Protein AF-K2CA53-F1 (afdb_monomer_lite)

Sequence (64 aa):
GGCPGKTVLPRVKMMIERGANVIAFASCMKNGNPIGFACPHFLQIESSVKNSIAAEITVLDWTH

Radius of gyration: 11.86 Å; chains: 1; bounding box: 28×23×29 Å

Foldseek 3Di:
DDDVLVCLQVVVVVCVVVPQQEAEAELCQCPVPPVRDHNPCSVVSQVVNVVRDDPSRHYHDYDD

Secondary structure (DSSP, 8-state):
---GGGGHHHHHHHHHHTT-SEEE--HHHHH-TTTT---TTHHHHHHHHHHHS-TTSEEES---

Structure (mmCIF, N/CA/C/O backbone):
data_AF-K2CA53-F1
#
_entry.id   AF-K2CA53-F1
#
loop_
_atom_site.group_PDB
_atom_site.id
_atom_site.type_symbol
_atom_site.label_atom_id
_atom_site.label_alt_id
_atom_site.label_comp_id
_atom_site.label_asym_id
_atom_site.label_entity_id
_atom_site.label_seq_id
_atom_site.pdbx_PDB_ins_code
_atom_site.Cartn_x
_atom_site.Cartn_y
_atom_site.Cartn_z
_atom_site.occupancy
_atom_site.B_iso_or_equiv
_atom_site.auth_seq_id
_atom_site.auth_comp_id
_atom_site.auth_asym_id
_atom_site.auth_atom_id
_atom_site.pdbx_PDB_model_num
ATOM 1 N N . GLY A 1 1 ? 5.883 18.074 -7.258 1.00 52.28 1 GLY A N 1
ATOM 2 C CA . GLY A 1 1 ? 6.251 16.680 -7.569 1.00 52.28 1 GLY A CA 1
ATOM 3 C C . GLY A 1 1 ? 6.891 16.055 -6.349 1.00 52.28 1 GLY A C 1
ATOM 4 O O . GLY A 1 1 ? 7.746 16.688 -5.751 1.00 52.28 1 GLY A O 1
ATOM 5 N N . GLY A 1 2 ? 6.440 14.871 -5.936 1.00 78.19 2 GLY A N 1
ATOM 6 C CA . GLY A 1 2 ? 6.957 14.140 -4.775 1.00 78.19 2 GLY A CA 1
ATOM 7 C C . GLY A 1 2 ? 6.499 12.681 -4.811 1.00 78.19 2 GLY A C 1
ATOM 8 O O . GLY A 1 2 ? 5.554 12.363 -5.531 1.00 78.19 2 GLY A O 1
ATOM 9 N N . CYS A 1 3 ? 7.175 11.798 -4.069 1.00 83.06 3 CYS A N 1
ATOM 10 C CA . CYS A 1 3 ? 6.828 10.373 -4.015 1.00 83.06 3 CYS A CA 1
ATOM 11 C C . CYS A 1 3 ? 5.367 10.184 -3.546 1.00 83.06 3 CYS A C 1
ATOM 13 O O . CYS A 1 3 ? 5.049 10.621 -2.433 1.00 83.06 3 CYS A O 1
ATOM 15 N N . PRO A 1 4 ? 4.495 9.509 -4.328 1.00 81.19 4 PRO A N 1
ATOM 16 C CA . PRO A 1 4 ? 3.102 9.253 -3.945 1.00 81.19 4 PRO A CA 1
ATOM 17 C C . PRO A 1 4 ? 2.955 8.491 -2.623 1.00 81.19 4 PRO A C 1
ATOM 19 O O . PRO A 1 4 ? 1.975 8.685 -1.910 1.00 81.19 4 PRO A O 1
ATOM 22 N N . GLY A 1 5 ? 3.954 7.678 -2.254 1.00 86.25 5 GLY A N 1
ATOM 23 C CA . GLY A 1 5 ? 3.976 6.950 -0.983 1.00 86.25 5 GLY A CA 1
ATOM 24 C C . GLY A 1 5 ? 3.883 7.859 0.246 1.00 86.25 5 GLY A C 1
ATOM 25 O O . GLY A 1 5 ? 3.279 7.475 1.239 1.00 86.25 5 GLY A O 1
ATOM 26 N N . LYS A 1 6 ? 4.381 9.103 0.175 1.00 87.50 6 LYS A N 1
ATOM 27 C CA . LYS A 1 6 ? 4.314 10.051 1.304 1.00 87.50 6 LYS A CA 1
ATOM 28 C C . LYS A 1 6 ? 2.888 10.484 1.649 1.00 87.50 6 LYS A C 1
ATOM 30 O O . LYS A 1 6 ? 2.633 10.887 2.776 1.00 87.50 6 LYS A O 1
ATOM 35 N N . THR A 1 7 ? 1.968 10.428 0.688 1.00 90.88 7 THR A N 1
ATOM 36 C CA . THR A 1 7 ? 0.573 10.860 0.861 1.00 90.88 7 THR A CA 1
ATOM 37 C C . THR A 1 7 ? -0.415 9.697 0.781 1.00 90.88 7 THR A C 1
ATOM 39 O O . THR A 1 7 ? -1.622 9.924 0.697 1.00 90.88 7 THR A O 1
ATOM 42 N N . VAL A 1 8 ? 0.068 8.449 0.837 1.00 93.50 8 VAL A N 1
ATOM 43 C CA . VAL A 1 8 ? -0.775 7.254 0.696 1.00 93.50 8 VAL A CA 1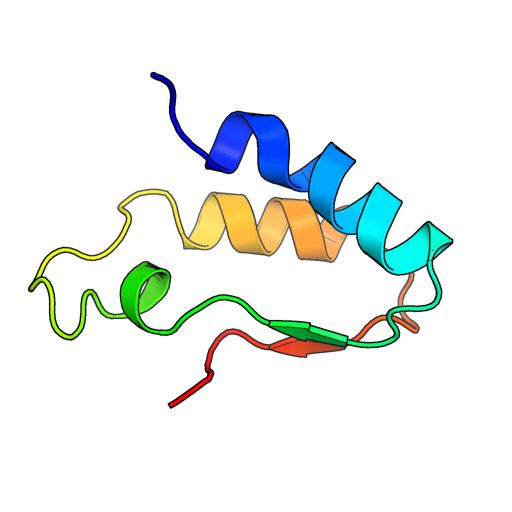
ATOM 44 C C . VAL A 1 8 ? -1.769 7.111 1.852 1.00 93.50 8 VAL A C 1
ATOM 46 O O . VAL A 1 8 ? -2.958 6.946 1.608 1.00 93.50 8 VAL A O 1
ATOM 49 N N . LEU A 1 9 ? -1.318 7.270 3.100 1.00 93.25 9 LEU A N 1
ATOM 50 C CA . LEU A 1 9 ? -2.155 7.118 4.294 1.00 93.25 9 LEU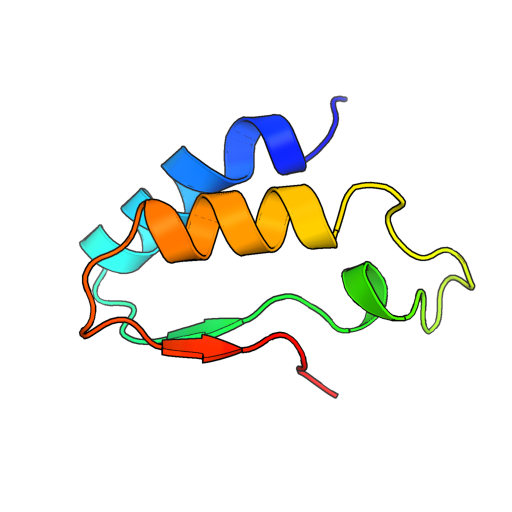 A CA 1
ATOM 51 C C . LEU A 1 9 ? -3.310 8.130 4.361 1.00 93.25 9 LEU A C 1
ATOM 53 O O . LEU A 1 9 ? -4.453 7.692 4.499 1.00 93.25 9 LEU A O 1
ATOM 57 N N . PRO A 1 10 ? -3.087 9.455 4.212 1.00 93.94 10 PRO A N 1
ATOM 58 C CA . PRO A 1 10 ? -4.200 10.402 4.217 1.00 93.94 10 PRO A CA 1
ATOM 59 C C . PRO A 1 10 ? -5.167 10.173 3.047 1.00 93.94 10 PRO A C 1
ATOM 61 O O . PRO A 1 10 ? -6.368 10.376 3.208 1.00 93.94 10 PRO A O 1
ATOM 64 N N . ARG A 1 11 ? -4.685 9.693 1.889 1.00 93.44 11 ARG A N 1
ATOM 65 C CA . ARG A 1 11 ? -5.560 9.320 0.767 1.00 93.44 11 ARG A CA 1
ATOM 66 C C . ARG A 1 11 ? -6.420 8.102 1.081 1.00 93.44 11 ARG A C 1
ATOM 68 O O . ARG A 1 11 ? -7.621 8.159 0.849 1.00 93.44 11 ARG A O 1
ATOM 75 N N . VAL A 1 12 ? -5.831 7.034 1.615 1.00 94.25 12 VAL A N 1
ATOM 76 C CA . VAL A 1 12 ? -6.571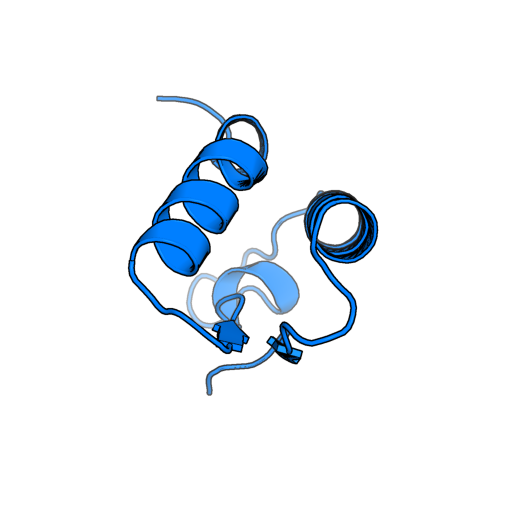 5.821 1.992 1.00 94.25 12 VAL A CA 1
ATOM 77 C C . VAL A 1 12 ? -7.620 6.143 3.053 1.00 94.25 12 VAL A C 1
ATOM 79 O O . VAL A 1 12 ? -8.776 5.764 2.891 1.00 94.25 12 VAL A O 1
ATOM 82 N N . LYS A 1 13 ? -7.260 6.920 4.081 1.00 93.75 13 LYS A N 1
ATOM 83 C CA . LYS A 1 13 ? -8.206 7.350 5.117 1.00 93.75 13 LYS A CA 1
ATOM 84 C C . LYS A 1 13 ? -9.394 8.108 4.523 1.00 93.75 13 LYS A C 1
ATOM 86 O O . LYS A 1 13 ? -10.536 7.771 4.804 1.00 93.75 13 LYS A O 1
ATOM 91 N N . MET A 1 14 ?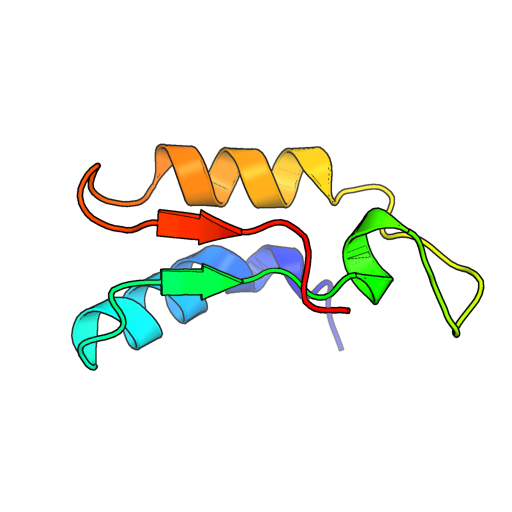 -9.126 9.057 3.630 1.00 95.12 14 MET A N 1
ATOM 92 C CA . MET A 1 14 ? -10.161 9.808 2.916 1.00 95.12 14 MET A CA 1
ATOM 93 C C . MET A 1 14 ? -11.059 8.906 2.045 1.00 95.12 14 MET A C 1
ATOM 95 O O . MET A 1 14 ? -12.241 9.198 1.883 1.00 95.12 14 MET A O 1
ATOM 99 N N . MET A 1 15 ? -10.532 7.826 1.456 1.00 94.50 15 MET A N 1
ATOM 100 C CA . MET A 1 15 ? -11.343 6.856 0.702 1.00 94.50 15 MET A CA 1
ATOM 101 C C . MET A 1 15 ? -12.265 6.061 1.635 1.00 94.50 15 MET A C 1
ATOM 103 O O . MET A 1 15 ? -13.448 5.921 1.334 1.00 94.50 15 MET A O 1
ATOM 107 N N . ILE A 1 16 ? -11.751 5.608 2.781 1.00 93.75 16 ILE A N 1
ATOM 108 C CA . ILE A 1 16 ? -12.527 4.887 3.802 1.00 93.75 16 ILE A CA 1
ATOM 109 C C . ILE A 1 16 ? -13.625 5.788 4.383 1.00 93.75 16 ILE A C 1
ATOM 111 O O . ILE A 1 16 ? -14.779 5.379 4.446 1.00 93.75 16 ILE A O 1
ATOM 115 N N . GLU A 1 17 ? -13.309 7.044 4.719 1.00 94.31 17 GLU A N 1
ATOM 116 C CA . GLU A 1 17 ? -14.283 8.041 5.200 1.00 94.31 17 GLU A CA 1
ATOM 117 C C . GLU A 1 17 ? -15.415 8.302 4.192 1.00 94.31 17 GLU A C 1
ATOM 119 O O . GLU A 1 17 ? -16.517 8.685 4.577 1.00 94.31 17 GLU A O 1
ATOM 124 N N . ARG A 1 18 ? -15.166 8.067 2.898 1.00 95.56 18 ARG A N 1
ATOM 125 C CA . ARG A 1 18 ? -16.169 8.160 1.826 1.00 95.56 18 ARG A CA 1
ATOM 126 C C . ARG A 1 18 ? -16.896 6.843 1.538 1.00 95.56 18 ARG A C 1
ATOM 128 O O . ARG A 1 18 ? -17.662 6.787 0.580 1.00 95.56 18 ARG A O 1
ATOM 135 N N . GLY A 1 19 ? -16.674 5.809 2.347 1.00 93.62 19 GLY A N 1
ATOM 136 C CA . GLY A 1 19 ? -17.368 4.525 2.257 1.00 93.62 19 GLY A CA 1
ATOM 137 C C . GLY A 1 19 ? -16.662 3.464 1.413 1.00 93.62 19 GLY A C 1
ATOM 138 O O . GLY A 1 19 ? -17.304 2.507 0.995 1.00 93.62 19 GLY A O 1
ATOM 139 N N . ALA A 1 20 ? -15.363 3.601 1.128 1.00 94.12 20 ALA A N 1
ATOM 140 C CA . ALA A 1 20 ? -14.627 2.539 0.445 1.00 94.12 20 ALA A CA 1
ATOM 141 C C . ALA A 1 20 ? -14.372 1.349 1.385 1.00 94.12 20 ALA A C 1
ATOM 143 O O . ALA A 1 20 ? -13.660 1.487 2.376 1.00 94.12 20 ALA A O 1
ATOM 144 N N . ASN A 1 21 ? -14.886 0.167 1.032 1.00 93.06 21 ASN A N 1
ATOM 145 C CA . ASN A 1 21 ? -14.603 -1.092 1.740 1.00 93.06 21 ASN A CA 1
ATOM 146 C C . ASN A 1 21 ? -13.369 -1.834 1.197 1.00 93.06 21 ASN A C 1
ATOM 148 O O . ASN A 1 21 ? -12.855 -2.749 1.840 1.00 93.06 21 ASN A O 1
ATOM 152 N N . VAL A 1 22 ? -12.904 -1.459 0.002 1.00 93.69 22 VAL A N 1
ATOM 153 C CA . VAL A 1 22 ? -11.779 -2.103 -0.683 1.00 93.69 22 VAL A CA 1
ATOM 154 C C . VAL A 1 22 ? -10.823 -1.041 -1.211 1.00 93.69 22 VAL A C 1
ATOM 156 O O . VAL A 1 22 ? -11.239 -0.081 -1.859 1.00 93.69 22 VAL A O 1
ATOM 159 N N . ILE A 1 23 ? -9.532 -1.235 -0.957 1.00 93.25 23 ILE A N 1
ATOM 160 C CA . ILE A 1 23 ? -8.439 -0.413 -1.474 1.00 93.25 23 ILE A CA 1
ATOM 161 C C . ILE A 1 23 ? -7.574 -1.296 -2.370 1.00 93.25 23 ILE A C 1
ATOM 163 O O . ILE A 1 23 ? -7.057 -2.313 -1.921 1.00 93.25 23 ILE A O 1
ATOM 167 N N . ALA A 1 24 ? -7.394 -0.914 -3.631 1.00 93.19 24 ALA A N 1
ATOM 168 C CA . ALA A 1 24 ? -6.558 -1.658 -4.567 1.00 93.19 24 ALA A CA 1
ATOM 169 C C . ALA A 1 24 ? -5.324 -0.844 -4.972 1.00 93.19 24 ALA A C 1
ATOM 171 O O . ALA A 1 24 ? -5.436 0.320 -5.363 1.00 93.19 24 ALA A O 1
ATOM 172 N N . PHE A 1 25 ? -4.148 -1.463 -4.912 1.00 92.12 25 PHE A N 1
ATOM 173 C CA . PHE A 1 25 ? -2.941 -0.939 -5.536 1.00 92.12 25 PHE A CA 1
ATOM 174 C C . PHE A 1 25 ? -2.884 -1.359 -7.002 1.00 92.12 25 PHE A C 1
ATOM 176 O O . PHE A 1 25 ? -3.112 -2.518 -7.342 1.00 92.12 25 PHE A O 1
ATOM 183 N N . ALA A 1 26 ? -2.545 -0.413 -7.876 1.00 90.00 26 ALA A N 1
ATOM 184 C CA . ALA A 1 26 ? -2.412 -0.688 -9.299 1.00 90.00 26 ALA A CA 1
ATOM 185 C C . ALA A 1 26 ? -1.246 -1.653 -9.574 1.00 90.00 26 ALA A C 1
ATOM 187 O O . ALA A 1 26 ? -0.158 -1.508 -9.007 1.00 90.00 26 ALA A O 1
ATOM 188 N N . SER A 1 27 ? -1.439 -2.579 -10.517 1.00 87.19 27 SER A N 1
ATOM 189 C CA . SER A 1 27 ? -0.414 -3.556 -10.914 1.00 87.19 27 SER A CA 1
ATOM 190 C C . SER A 1 27 ? 0.861 -2.903 -11.468 1.00 87.19 27 SER A C 1
ATOM 192 O O . SER A 1 27 ? 1.945 -3.471 -11.338 1.00 87.19 27 SER A O 1
ATOM 194 N N . CYS A 1 28 ? 0.780 -1.674 -11.989 1.00 87.94 28 CYS A N 1
ATOM 195 C CA . CYS A 1 28 ? 1.953 -0.896 -12.391 1.00 87.94 28 CYS A CA 1
ATOM 196 C C . CYS A 1 28 ? 2.882 -0.556 -11.212 1.00 87.94 28 CYS A C 1
ATOM 198 O O . CYS A 1 28 ? 4.088 -0.446 -11.405 1.00 87.94 28 CYS A O 1
ATOM 200 N N . MET A 1 29 ? 2.367 -0.442 -9.981 1.00 89.50 29 MET A N 1
ATOM 201 C CA . MET A 1 29 ? 3.202 -0.184 -8.805 1.00 89.50 29 MET A CA 1
ATOM 202 C C . MET A 1 29 ? 3.995 -1.420 -8.382 1.00 89.50 29 MET A C 1
ATOM 204 O O . MET A 1 29 ? 5.174 -1.289 -8.057 1.00 89.50 29 MET A O 1
ATOM 208 N N . LYS A 1 30 ? 3.353 -2.595 -8.393 1.00 88.31 30 LYS A N 1
ATOM 209 C CA . LYS A 1 30 ? 3.957 -3.868 -7.975 1.00 88.31 30 LYS A CA 1
ATOM 210 C C . LYS A 1 30 ? 4.826 -4.488 -9.071 1.00 88.31 30 LYS A C 1
ATOM 212 O O . LYS A 1 30 ? 5.953 -4.885 -8.805 1.00 88.31 30 LYS A O 1
ATOM 217 N N . ASN A 1 31 ? 4.314 -4.544 -10.300 1.00 87.06 31 ASN A N 1
ATOM 218 C CA . ASN A 1 31 ? 4.921 -5.291 -11.408 1.00 87.06 31 ASN A CA 1
ATOM 219 C C . ASN A 1 31 ? 5.540 -4.390 -12.481 1.00 87.06 31 ASN A C 1
ATOM 221 O O . ASN A 1 31 ? 6.162 -4.888 -13.413 1.00 87.06 31 ASN A O 1
ATOM 225 N N . GLY A 1 32 ? 5.321 -3.076 -12.420 1.00 85.06 32 GLY A N 1
ATOM 226 C CA . GLY A 1 32 ? 5.833 -2.134 -13.416 1.00 85.06 32 GLY A CA 1
ATOM 227 C C . GLY A 1 32 ? 5.113 -2.150 -14.765 1.00 85.06 32 GLY A C 1
ATOM 228 O O . GLY A 1 32 ? 5.374 -1.275 -15.578 1.00 85.06 32 GLY A O 1
ATOM 229 N N . ASN A 1 33 ? 4.201 -3.083 -15.037 1.00 82.19 33 ASN A N 1
ATOM 230 C CA . ASN A 1 33 ? 3.503 -3.187 -16.326 1.00 82.19 33 ASN A CA 1
ATOM 231 C C . ASN A 1 33 ? 2.479 -2.038 -16.505 1.00 82.19 33 ASN A C 1
ATOM 233 O O . ASN A 1 33 ? 1.745 -1.762 -15.552 1.00 82.19 33 ASN A O 1
ATOM 237 N N . PRO A 1 34 ? 2.391 -1.345 -17.663 1.00 81.00 34 PRO A N 1
ATOM 238 C CA . PRO A 1 34 ? 3.183 -1.469 -18.906 1.00 81.00 34 PRO A CA 1
ATOM 239 C C . PRO A 1 34 ? 4.423 -0.573 -18.985 1.00 81.00 34 PRO A C 1
ATOM 241 O O . PRO A 1 34 ? 5.137 -0.590 -19.980 1.00 81.00 34 PRO A O 1
ATOM 244 N N . ILE A 1 35 ? 4.692 0.212 -17.946 1.00 82.69 35 ILE A N 1
ATOM 245 C CA . ILE A 1 35 ? 5.766 1.21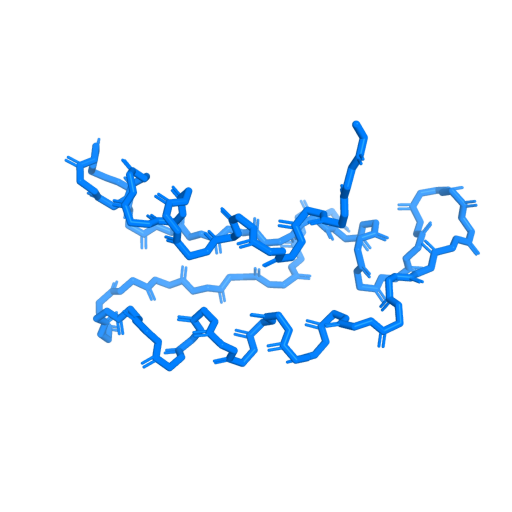5 -17.912 1.00 82.69 35 ILE A CA 1
ATOM 246 C C . ILE A 1 35 ? 7.167 0.564 -17.843 1.00 82.69 35 ILE A C 1
ATOM 248 O O . ILE A 1 35 ? 8.165 1.203 -18.159 1.00 82.69 35 ILE A O 1
ATOM 252 N N . GLY A 1 36 ? 7.259 -0.705 -17.439 1.00 83.81 36 GLY A N 1
ATOM 253 C CA . GLY A 1 36 ? 8.509 -1.447 -17.247 1.00 83.81 36 GLY A CA 1
ATOM 254 C C . GLY A 1 36 ? 9.266 -1.078 -15.967 1.00 83.81 36 GLY A C 1
ATOM 255 O O . GLY A 1 36 ? 10.396 -1.518 -15.781 1.00 83.81 36 GLY A O 1
ATOM 256 N N . PHE A 1 37 ? 8.664 -0.282 -15.077 1.00 86.56 37 PHE A N 1
ATOM 257 C CA . PHE A 1 37 ? 9.309 0.197 -13.855 1.00 86.56 37 PHE A CA 1
ATOM 258 C C . PHE A 1 37 ? 8.404 0.003 -12.638 1.00 86.56 37 PHE A C 1
ATOM 260 O O . PHE A 1 37 ? 7.434 0.738 -12.445 1.00 86.56 37 PHE A O 1
ATOM 267 N N . ALA A 1 38 ? 8.725 -0.996 -11.816 1.00 90.19 38 ALA A N 1
ATOM 268 C CA . ALA A 1 38 ? 8.049 -1.223 -10.544 1.00 90.19 38 ALA A CA 1
ATOM 269 C C . ALA A 1 38 ? 8.532 -0.223 -9.483 1.00 90.19 38 ALA A C 1
ATOM 271 O O . ALA A 1 38 ? 9.686 0.211 -9.481 1.00 90.19 38 ALA A O 1
ATOM 272 N N . CYS A 1 39 ? 7.657 0.131 -8.544 1.00 90.44 39 CYS A N 1
ATOM 273 C CA . CYS A 1 39 ? 8.031 1.011 -7.447 1.00 90.44 39 CYS A CA 1
ATOM 274 C C . CYS A 1 39 ? 8.975 0.273 -6.477 1.00 90.44 39 CYS A C 1
ATOM 276 O O . CYS A 1 39 ? 8.563 -0.727 -5.886 1.00 90.44 39 CYS A O 1
ATOM 278 N N . PRO A 1 40 ? 10.191 0.787 -6.203 1.00 91.94 40 PRO A N 1
ATOM 279 C CA . PRO A 1 40 ? 11.128 0.124 -5.291 1.00 91.94 40 PRO A CA 1
ATOM 280 C C . PRO A 1 40 ? 10.646 0.121 -3.831 1.00 91.94 40 PRO A C 1
ATOM 282 O O . PRO A 1 40 ? 11.118 -0.666 -3.017 1.00 91.94 40 PRO A O 1
ATOM 285 N N . HIS A 1 41 ? 9.688 0.987 -3.490 1.00 92.50 41 HIS A N 1
ATOM 286 C CA . HIS A 1 41 ? 9.123 1.111 -2.144 1.00 92.50 41 HIS A CA 1
ATOM 287 C C . HIS A 1 41 ? 7.744 0.459 -2.002 1.00 92.50 41 HIS A C 1
ATOM 289 O O . HIS A 1 41 ? 7.090 0.659 -0.980 1.00 92.50 41 HIS A O 1
ATOM 295 N N . PHE A 1 42 ? 7.282 -0.305 -3.000 1.00 92.44 42 PHE A N 1
ATOM 296 C CA . PHE A 1 42 ? 5.926 -0.857 -3.016 1.00 92.44 42 PHE A CA 1
ATOM 297 C C . PHE A 1 42 ? 5.580 -1.629 -1.733 1.00 92.44 42 PHE A C 1
ATOM 299 O O . PHE A 1 42 ? 4.597 -1.301 -1.078 1.00 92.44 42 PHE A O 1
ATOM 306 N N . LEU A 1 43 ? 6.431 -2.570 -1.313 1.00 92.06 43 LEU A N 1
ATOM 307 C CA . LEU A 1 43 ? 6.188 -3.403 -0.126 1.00 92.06 43 LEU A CA 1
ATOM 308 C C . LEU A 1 43 ? 6.103 -2.588 1.175 1.00 92.06 43 LEU A C 1
ATOM 310 O O . LEU A 1 43 ? 5.296 -2.881 2.058 1.00 92.06 43 LEU A O 1
ATOM 314 N N . GLN A 1 44 ? 6.918 -1.537 1.301 1.00 93.25 44 GLN A N 1
ATOM 315 C CA . GLN A 1 44 ? 6.880 -0.635 2.459 1.00 93.25 44 GLN A CA 1
ATOM 316 C C . GLN A 1 44 ? 5.589 0.192 2.472 1.00 93.25 44 GLN A C 1
ATOM 318 O O . GLN A 1 44 ? 4.979 0.390 3.519 1.00 93.25 44 GLN A O 1
ATOM 323 N N . ILE A 1 45 ? 5.140 0.644 1.299 1.00 93.12 45 ILE A N 1
ATOM 324 C CA . ILE A 1 45 ? 3.885 1.384 1.151 1.00 93.12 45 ILE A CA 1
ATOM 325 C C . ILE A 1 45 ? 2.699 0.473 1.484 1.00 93.12 45 ILE A C 1
ATOM 327 O O . ILE A 1 45 ? 1.852 0.842 2.295 1.00 93.12 45 ILE A O 1
ATOM 331 N N . GLU A 1 46 ? 2.656 -0.724 0.908 1.00 92.94 46 GLU A N 1
ATOM 332 C CA . GLU A 1 46 ? 1.585 -1.695 1.121 1.00 92.94 46 GLU A CA 1
ATOM 333 C C . GLU A 1 46 ? 1.467 -2.094 2.598 1.00 92.94 46 GLU A C 1
ATOM 335 O O . GLU A 1 46 ? 0.378 -2.024 3.169 1.00 92.94 46 GLU A O 1
ATOM 340 N N . SER A 1 47 ? 2.584 -2.446 3.240 1.00 93.00 47 SER A N 1
ATOM 341 C CA . SER A 1 47 ? 2.603 -2.776 4.670 1.00 93.00 47 SER A CA 1
ATOM 342 C C . SER A 1 47 ? 2.167 -1.597 5.539 1.00 93.00 47 SER A C 1
ATOM 344 O O . SER A 1 47 ? 1.377 -1.788 6.461 1.00 93.00 47 SER A O 1
ATOM 346 N N . SER A 1 48 ? 2.597 -0.369 5.224 1.00 93.31 48 SER A N 1
ATOM 347 C CA . SER A 1 48 ? 2.160 0.819 5.966 1.00 93.31 48 SER A CA 1
ATOM 348 C C . SER A 1 48 ? 0.645 1.023 5.899 1.00 93.31 48 SER A C 1
ATOM 350 O O . SER A 1 48 ? 0.031 1.348 6.914 1.00 93.31 48 SER A O 1
ATOM 352 N N . VAL A 1 49 ? 0.027 0.774 4.738 1.00 93.25 49 VAL A N 1
ATOM 353 C CA . VAL A 1 49 ? -1.428 0.854 4.570 1.00 93.25 49 VAL A CA 1
ATOM 354 C C . VAL A 1 49 ? -2.117 -0.273 5.329 1.00 93.25 49 VAL A C 1
ATOM 356 O O . VAL A 1 49 ? -2.994 0.018 6.135 1.00 93.25 49 VAL A O 1
ATOM 359 N N . LYS A 1 50 ? -1.687 -1.529 5.151 1.00 92.25 50 LYS A N 1
ATOM 360 C CA . LYS A 1 50 ? -2.260 -2.693 5.851 1.00 92.25 50 LYS A CA 1
ATOM 361 C C . LYS A 1 50 ? -2.219 -2.541 7.375 1.00 92.25 50 LYS A C 1
ATOM 363 O O . LYS A 1 50 ? -3.179 -2.901 8.041 1.00 92.25 50 LYS A O 1
ATOM 368 N N . ASN A 1 51 ? -1.154 -1.948 7.914 1.00 92.31 51 ASN A N 1
ATOM 369 C CA . ASN A 1 51 ? -1.006 -1.713 9.353 1.00 92.31 51 ASN A CA 1
ATOM 370 C C . ASN A 1 51 ? -1.820 -0.517 9.878 1.00 92.31 51 ASN A C 1
ATOM 372 O O . ASN A 1 51 ? -1.999 -0.393 11.086 1.00 92.31 51 ASN A O 1
ATOM 376 N N . SER A 1 52 ? -2.271 0.386 9.001 1.00 89.31 52 SER A N 1
ATOM 377 C CA . SER A 1 52 ? -2.939 1.638 9.395 1.00 89.31 52 SER A CA 1
ATOM 378 C C . SER A 1 52 ? -4.463 1.610 9.239 1.00 89.31 52 SER A C 1
ATOM 380 O O . SER A 1 52 ? -5.125 2.562 9.650 1.00 89.31 52 SER A O 1
ATOM 382 N N . ILE A 1 53 ? -5.025 0.574 8.613 1.00 89.75 53 ILE A N 1
ATOM 383 C CA . ILE A 1 53 ? -6.465 0.446 8.341 1.00 89.75 53 ILE A CA 1
ATOM 384 C C . ILE A 1 53 ? -7.128 -0.568 9.280 1.00 89.75 53 ILE A C 1
ATOM 386 O O . ILE A 1 53 ? -6.471 -1.446 9.835 1.00 89.75 53 ILE A O 1
ATOM 390 N N . ALA A 1 54 ? -8.447 -0.454 9.443 1.00 81.31 54 ALA A N 1
ATOM 391 C CA . ALA A 1 54 ? -9.238 -1.435 10.178 1.00 81.31 54 ALA A CA 1
ATOM 392 C C . ALA A 1 54 ? -9.297 -2.781 9.432 1.00 81.31 54 ALA A C 1
ATOM 394 O O . ALA A 1 54 ? -9.276 -2.817 8.202 1.00 81.31 54 ALA A O 1
ATOM 395 N N . ALA A 1 55 ? -9.431 -3.882 10.180 1.00 81.69 55 ALA A N 1
ATOM 396 C CA . ALA A 1 55 ? -9.436 -5.249 9.644 1.00 81.69 55 ALA A CA 1
ATOM 397 C C . ALA A 1 55 ? -10.584 -5.544 8.654 1.00 81.69 55 ALA A C 1
ATOM 399 O O . ALA A 1 55 ? -10.512 -6.506 7.898 1.00 81.69 55 ALA A O 1
ATOM 400 N N . GLU A 1 56 ? -11.633 -4.720 8.651 1.00 86.88 56 GLU A N 1
ATOM 401 C CA . GLU A 1 56 ? -12.772 -4.822 7.729 1.00 86.88 56 GLU A CA 1
ATOM 402 C C . GLU A 1 56 ? -12.474 -4.303 6.312 1.00 86.88 56 GLU A C 1
ATOM 404 O O . GLU A 1 56 ? -13.218 -4.598 5.377 1.00 86.88 56 GLU A O 1
ATOM 409 N N . ILE A 1 57 ? -11.391 -3.541 6.133 1.00 91.25 57 ILE A N 1
ATOM 410 C CA . ILE A 1 57 ? -11.022 -2.959 4.842 1.00 91.25 57 ILE A CA 1
ATOM 411 C C . ILE A 1 57 ? -10.109 -3.930 4.097 1.00 91.25 57 ILE A C 1
ATOM 413 O O . ILE A 1 57 ? -9.007 -4.250 4.542 1.00 91.25 57 ILE A O 1
ATOM 417 N N . THR A 1 58 ? -10.549 -4.378 2.923 1.00 92.31 58 THR A N 1
ATOM 418 C CA . THR A 1 58 ? -9.767 -5.308 2.100 1.00 92.31 58 THR A CA 1
ATOM 419 C C . THR A 1 58 ? -8.733 -4.550 1.275 1.00 92.31 58 THR A C 1
ATOM 421 O O . THR A 1 58 ? -9.067 -3.580 0.595 1.00 92.31 58 THR A O 1
ATOM 424 N N . VAL A 1 59 ? -7.481 -5.013 1.290 1.00 91.88 59 VAL A N 1
ATOM 425 C CA . VAL A 1 59 ? -6.412 -4.470 0.442 1.00 91.88 59 VAL A CA 1
ATOM 426 C C . VAL A 1 59 ? -6.050 -5.469 -0.642 1.00 91.88 59 VAL A C 1
ATOM 428 O O . VAL A 1 59 ? -5.646 -6.590 -0.339 1.00 91.88 59 VAL A O 1
ATOM 431 N N . LEU A 1 60 ? -6.157 -5.036 -1.894 1.00 91.38 60 LEU A N 1
ATOM 432 C CA . LEU A 1 60 ? -5.734 -5.785 -3.072 1.00 91.38 60 LEU A CA 1
ATOM 433 C C . LEU A 1 60 ? -4.438 -5.188 -3.620 1.00 91.38 60 LEU A C 1
ATOM 435 O O . LEU A 1 60 ? -4.264 -3.971 -3.644 1.00 91.38 60 LEU A O 1
ATOM 439 N N . ASP A 1 61 ? -3.538 -6.037 -4.095 1.00 83.94 61 ASP A N 1
ATOM 440 C CA . ASP A 1 61 ? -2.264 -5.644 -4.706 1.00 83.94 61 ASP A CA 1
ATOM 441 C C . ASP A 1 61 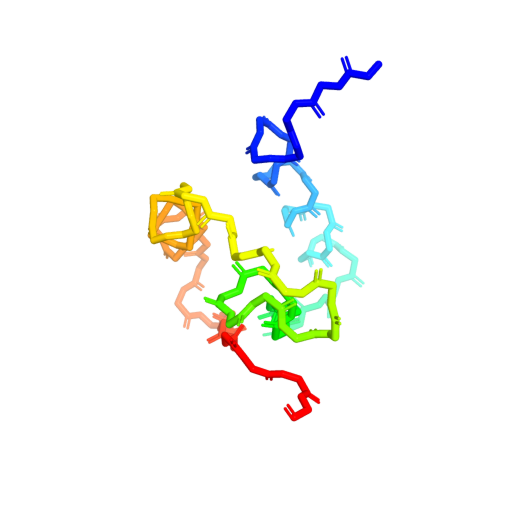? -2.251 -5.839 -6.234 1.00 83.94 61 ASP A C 1
ATOM 443 O O . ASP A 1 61 ? -1.198 -5.762 -6.876 1.00 83.94 61 ASP A O 1
ATOM 447 N N . TRP A 1 62 ? -3.428 -6.094 -6.814 1.00 80.75 62 TRP A N 1
ATOM 448 C CA . TRP A 1 62 ? -3.609 -6.427 -8.219 1.00 80.75 62 TRP A CA 1
ATOM 449 C C . TRP A 1 62 ? -4.951 -5.913 -8.751 1.00 80.75 62 TRP A C 1
ATOM 451 O O . TRP A 1 62 ? -5.996 -6.139 -8.142 1.00 80.75 62 TRP A O 1
ATOM 461 N N . THR A 1 63 ? -4.923 -5.244 -9.907 1.00 80.62 63 THR A N 1
ATOM 462 C CA . THR A 1 63 ? -6.123 -4.713 -10.584 1.00 80.62 63 THR A CA 1
ATOM 463 C C . THR A 1 63 ? -6.336 -5.256 -11.999 1.00 80.62 63 THR A C 1
ATOM 465 O O . THR A 1 63 ? -7.445 -5.143 -12.511 1.00 80.62 63 THR A O 1
ATOM 468 N N . HIS A 1 64 ? -5.301 -5.814 -12.636 1.00 69.19 64 HIS A N 1
ATOM 469 C CA . HIS A 1 64 ? -5.312 -6.320 -14.015 1.00 69.19 64 HIS A CA 1
ATOM 470 C C . HIS A 1 64 ? -4.413 -7.521 -14.124 1.00 69.19 64 HIS A C 1
ATOM 472 O O . HIS A 1 64 ? -3.205 -7.280 -13.905 1.00 69.19 64 HIS A O 1
#

pLDDT: mean 88.79, std 6.94, range [52.28, 95.56]